Protein AF-A0A384JPS5-F1 (afdb_monomer)

Radius of gyration: 13.03 Å; Cα contacts (8 Å, |Δi|>4): 37; chains: 1; bounding box: 29×25×33 Å

Sequence (61 aa):
MPRSGCDDDISQSVLFQLKALETDVVVIKGDVVKLDDVRVALQRAIKPIAGIVQGVMLLRQ

Secondary structure (DSSP, 8-state):
--SS-S-SHHHHHHHHHHHHTT---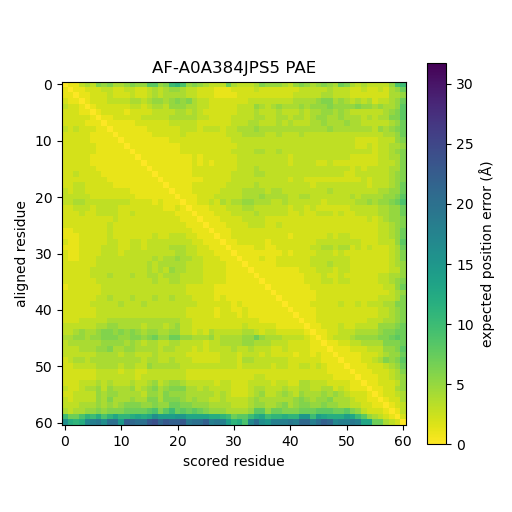----S-TTSHHHHHHHHHT-SS--------------

pLDDT: mean 94.38, std 4.84, range [62.03, 98.06]

Solvent-accessible surface area (backbone atoms only — not comparable to full-atom values): 4156 Å² total; per-residue (Å²): 104,40,73,88,54,57,89,48,72,67,50,44,52,52,52,52,53,41,48,74,69,75,44,91,79,85,89,50,65,33,48,81,87,40,67,67,46,43,51,54,53,64,70,65,51,93,60,88,82,90,76,84,84,87,83,87,83,80,86,85,130

Mean predicted aligned error: 3.12 Å

Organism: Botryotinia fuckeliana (strain B05.10) (NCBI:txid332648)

InterPro domains:
  IPR013968 Polyketide synthase-like, ketoreductase domain [PF08659] (3-60)

Foldseek 3Di:
DAQVWQPDPVSVVVVVVCVVVVHDDDTQHDDPVDPVSVVVVCVPDPDDDPDDDDPDDDDDD

Structure (mmCIF, N/CA/C/O backbone):
data_AF-A0A384JPS5-F1
#
_entry.id   AF-A0A384JPS5-F1
#
loop_
_atom_site.group_PDB
_atom_site.id
_atom_site.type_symbol
_atom_site.label_atom_id
_atom_site.label_alt_id
_atom_site.label_comp_id
_atom_site.label_asym_id
_atom_site.label_entity_id
_atom_site.label_seq_id
_atom_site.pdbx_PDB_ins_code
_atom_site.Cartn_x
_atom_site.Cartn_y
_atom_site.Cartn_z
_atom_site.occupancy
_atom_site.B_iso_or_equiv
_atom_site.auth_seq_id
_atom_site.auth_comp_id
_atom_site.auth_asym_id
_atom_site.auth_atom_id
_atom_site.pdbx_PDB_model_num
ATOM 1 N N . MET A 1 1 ? 0.317 2.031 -3.179 1.00 89.56 1 MET A N 1
ATOM 2 C CA . MET A 1 1 ? 1.412 1.076 -3.441 1.00 89.56 1 MET A CA 1
ATOM 3 C C . MET A 1 1 ? 2.631 1.837 -3.951 1.00 89.56 1 MET A C 1
ATOM 5 O O . MET A 1 1 ? 2.696 2.121 -5.142 1.00 89.56 1 MET A O 1
ATOM 9 N N . PRO A 1 2 ? 3.539 2.271 -3.061 1.00 93.06 2 PRO A N 1
ATOM 10 C CA . PRO A 1 2 ? 4.805 2.885 -3.457 1.00 93.06 2 PRO A CA 1
ATOM 11 C C . PRO A 1 2 ? 5.819 1.829 -3.923 1.00 93.06 2 PRO A C 1
ATOM 13 O O . PRO A 1 2 ? 5.840 0.710 -3.412 1.00 93.06 2 PRO A O 1
ATOM 16 N N . ARG A 1 3 ? 6.725 2.205 -4.836 1.00 93.56 3 ARG A N 1
ATOM 17 C CA . ARG A 1 3 ? 7.810 1.311 -5.290 1.00 93.56 3 ARG A CA 1
ATOM 18 C C . ARG A 1 3 ? 8.865 1.060 -4.215 1.00 93.56 3 ARG A C 1
ATOM 20 O O . ARG A 1 3 ? 9.460 -0.011 -4.198 1.00 93.56 3 ARG A O 1
ATOM 27 N N . SER A 1 4 ? 9.087 2.026 -3.323 1.00 93.50 4 SER A N 1
ATOM 28 C CA . SER A 1 4 ? 10.163 1.969 -2.321 1.00 93.50 4 SER A CA 1
ATOM 29 C C . SER A 1 4 ? 9.695 1.562 -0.925 1.00 93.50 4 SER A C 1
ATOM 31 O O . SER A 1 4 ? 10.506 1.029 -0.176 1.00 93.50 4 SER A O 1
ATOM 33 N N . GLY A 1 5 ? 8.406 1.705 -0.615 1.00 93.25 5 GLY A N 1
ATOM 34 C CA . GLY A 1 5 ? 7.875 1.565 0.743 1.00 93.25 5 GLY A CA 1
ATOM 35 C C . GLY A 1 5 ? 7.415 2.913 1.300 1.00 93.25 5 GLY A C 1
ATOM 36 O O . GLY A 1 5 ? 7.276 3.870 0.539 1.00 93.25 5 GLY A O 1
ATOM 37 N N . CYS A 1 6 ? 7.163 2.951 2.606 1.00 94.75 6 CYS A N 1
ATOM 38 C CA . CYS A 1 6 ? 6.693 4.120 3.360 1.00 94.75 6 CYS A CA 1
ATOM 39 C C . CYS A 1 6 ? 7.559 4.339 4.611 1.00 94.75 6 CYS A C 1
ATOM 41 O O . CYS A 1 6 ? 7.044 4.727 5.652 1.00 94.75 6 CYS A O 1
ATOM 43 N N . ASP A 1 7 ? 8.849 4.012 4.543 1.00 95.12 7 ASP A N 1
ATOM 44 C CA . ASP A 1 7 ? 9.749 4.011 5.706 1.00 95.12 7 ASP A CA 1
ATOM 45 C C . ASP A 1 7 ? 10.306 5.408 6.044 1.00 95.12 7 ASP A C 1
ATOM 47 O O . ASP A 1 7 ? 11.067 5.552 6.994 1.00 95.12 7 ASP A O 1
ATOM 51 N N . ASP A 1 8 ? 9.946 6.437 5.272 1.00 96.12 8 ASP A N 1
ATOM 52 C CA . ASP A 1 8 ? 10.312 7.825 5.546 1.00 96.12 8 ASP A CA 1
ATOM 53 C C . ASP A 1 8 ? 9.479 8.435 6.686 1.00 96.12 8 ASP A C 1
ATOM 55 O O . ASP A 1 8 ? 8.324 8.062 6.911 1.00 96.12 8 ASP A O 1
ATOM 59 N N . ASP A 1 9 ? 10.059 9.421 7.375 1.00 97.38 9 ASP A N 1
ATOM 60 C CA . ASP A 1 9 ? 9.477 10.043 8.571 1.00 97.38 9 ASP A CA 1
ATOM 61 C C . ASP A 1 9 ? 8.070 10.612 8.335 1.00 97.38 9 ASP A C 1
ATOM 63 O O . ASP A 1 9 ? 7.193 10.510 9.197 1.00 97.38 9 ASP A O 1
ATOM 67 N N . ILE A 1 10 ? 7.832 11.195 7.154 1.00 96.94 10 ILE A N 1
ATOM 68 C CA . ILE A 1 10 ? 6.541 11.799 6.810 1.00 96.94 10 ILE A CA 1
ATOM 69 C C . ILE A 1 10 ? 5.491 10.701 6.649 1.00 96.94 10 ILE A C 1
ATOM 71 O O . ILE A 1 10 ? 4.432 10.763 7.278 1.00 96.94 10 ILE A O 1
ATOM 75 N N . SER A 1 11 ? 5.787 9.672 5.852 1.00 96.38 11 SER A N 1
ATOM 76 C CA . SER A 1 11 ? 4.897 8.525 5.680 1.00 96.38 11 SER A CA 1
ATOM 77 C C . SER A 1 11 ? 4.583 7.844 7.013 1.00 96.38 11 SER A C 1
ATOM 79 O O . SER A 1 11 ? 3.418 7.556 7.289 1.00 96.38 11 SER A O 1
ATOM 81 N N . GLN A 1 12 ? 5.584 7.631 7.873 1.00 97.44 12 GLN A N 1
ATOM 82 C CA . GLN A 1 12 ? 5.390 7.026 9.196 1.00 97.44 12 GLN A CA 1
ATOM 83 C C . GLN A 1 12 ? 4.518 7.891 10.114 1.00 97.44 12 GLN A C 1
ATOM 85 O O . GLN A 1 12 ? 3.644 7.363 10.804 1.00 97.44 12 GLN A O 1
ATOM 90 N N . SER A 1 13 ? 4.687 9.216 10.083 1.00 97.88 13 SER A N 1
ATOM 91 C CA . SER A 1 13 ? 3.840 10.150 10.834 1.00 97.88 13 SER A CA 1
ATOM 92 C C . SER A 1 13 ? 2.366 10.051 10.420 1.00 97.88 13 SER A C 1
ATOM 94 O O . SER A 1 13 ? 1.483 9.953 11.275 1.00 97.88 13 SER A O 1
ATOM 96 N N . VAL A 1 14 ? 2.086 9.985 9.114 1.00 97.56 14 VAL A N 1
ATOM 97 C CA . VAL A 1 14 ? 0.716 9.822 8.596 1.00 97.56 14 VAL A CA 1
ATOM 98 C C . VAL A 1 14 ? 0.132 8.462 8.98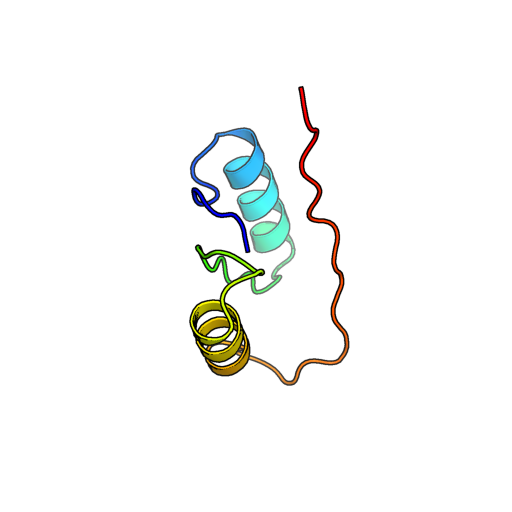9 1.00 97.56 14 VAL A C 1
ATOM 100 O O . VAL A 1 14 ? -1.009 8.390 9.444 1.00 97.56 14 VAL A O 1
ATOM 103 N N . LEU A 1 15 ? 0.907 7.378 8.869 1.00 97.00 15 LEU A N 1
ATOM 104 C CA . LEU A 1 15 ? 0.472 6.040 9.287 1.00 97.00 15 LEU A CA 1
ATOM 105 C C . LEU A 1 15 ? 0.139 5.990 10.784 1.00 97.00 15 LEU A C 1
ATOM 107 O O . LEU A 1 15 ? -0.854 5.371 11.171 1.00 97.00 15 LEU A O 1
ATOM 111 N N . PHE A 1 16 ? 0.926 6.669 11.620 1.00 97.19 16 PHE A N 1
ATOM 112 C CA . PHE A 1 16 ? 0.662 6.785 13.052 1.00 97.19 16 PHE A CA 1
ATOM 113 C C . PHE A 1 16 ? -0.674 7.486 13.332 1.00 97.19 16 PHE A C 1
ATOM 115 O O . PHE A 1 16 ? -1.470 6.992 14.130 1.00 97.19 16 PHE A O 1
ATOM 122 N N . GLN A 1 17 ? -0.958 8.595 12.644 1.00 98.06 17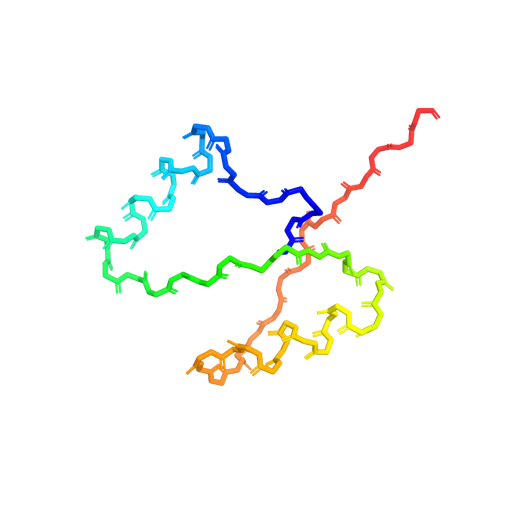 GLN A N 1
ATOM 123 C CA . GLN A 1 17 ? -2.225 9.318 12.789 1.00 98.06 17 GLN A CA 1
ATOM 124 C C . GLN A 1 17 ? -3.426 8.477 12.341 1.00 98.06 17 GLN A C 1
ATOM 126 O O . GLN A 1 17 ? -4.426 8.416 13.051 1.00 98.06 17 GLN A O 1
ATOM 131 N N . LEU A 1 18 ? -3.324 7.773 11.208 1.00 97.50 18 LEU A N 1
ATOM 132 C CA . LEU A 1 18 ? -4.384 6.873 10.735 1.00 97.50 18 LEU A CA 1
ATOM 133 C C . LEU A 1 18 ? -4.661 5.747 11.738 1.00 97.50 18 LEU A C 1
ATOM 135 O O . LEU A 1 18 ? -5.817 5.422 12.004 1.00 97.50 18 LEU A O 1
ATOM 139 N N . LYS A 1 19 ? -3.607 5.199 12.351 1.00 96.56 19 LYS A N 1
ATOM 140 C CA . LYS A 1 19 ? -3.744 4.199 13.411 1.00 96.56 19 LYS A CA 1
ATOM 141 C C . LYS A 1 19 ? -4.420 4.770 14.660 1.00 96.56 19 LYS A C 1
ATOM 143 O O . LYS A 1 19 ? -5.229 4.077 15.269 1.00 96.56 19 LYS A O 1
ATOM 148 N N . ALA A 1 20 ? -4.120 6.015 15.035 1.00 97.69 20 ALA A N 1
ATOM 149 C CA . ALA A 1 20 ? -4.780 6.698 16.151 1.00 97.69 20 ALA A CA 1
ATOM 150 C C . ALA A 1 20 ? -6.282 6.940 15.900 1.00 97.69 20 ALA A C 1
ATOM 152 O O . ALA A 1 20 ? -7.049 7.037 16.850 1.00 97.69 20 ALA A O 1
ATOM 153 N N . LEU A 1 21 ? -6.700 6.987 14.631 1.00 98.00 21 LEU A N 1
ATOM 154 C CA . LEU A 1 21 ? -8.102 7.029 14.200 1.00 98.00 21 LEU A CA 1
ATOM 155 C C . LEU A 1 21 ? -8.725 5.633 14.024 1.00 98.00 21 LEU A C 1
ATOM 157 O O . LEU A 1 21 ? -9.748 5.505 13.354 1.00 98.00 21 LEU A O 1
ATOM 161 N N . GLU A 1 22 ? -8.087 4.584 14.551 1.00 96.75 22 GLU A N 1
ATOM 162 C CA . GLU A 1 22 ? -8.544 3.189 14.455 1.00 96.75 22 GLU A CA 1
ATOM 163 C C . GLU A 1 22 ? -8.763 2.714 13.004 1.00 96.75 22 GLU A C 1
ATOM 165 O O . GLU A 1 22 ? -9.581 1.840 12.717 1.00 96.75 22 GLU A O 1
ATOM 170 N N . THR A 1 23 ? -8.021 3.293 12.055 1.00 95.94 23 THR A N 1
ATOM 171 C CA . THR A 1 23 ? -8.104 2.920 10.641 1.00 95.94 23 THR A CA 1
ATOM 172 C C . THR A 1 23 ? -7.102 1.816 10.316 1.00 95.94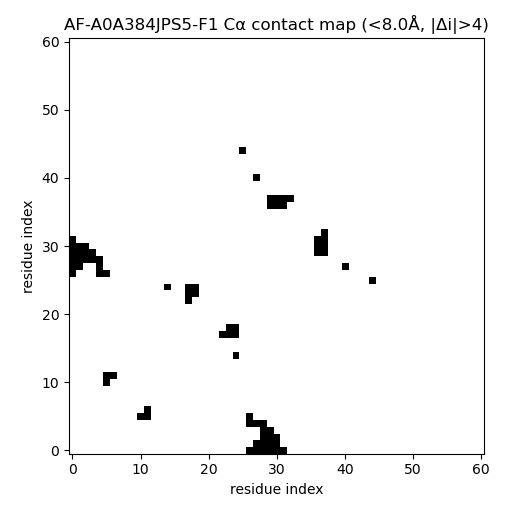 23 THR A C 1
ATOM 174 O O . THR A 1 23 ? -5.894 1.980 10.503 1.00 95.94 23 THR A O 1
ATOM 177 N N . ASP A 1 24 ? -7.589 0.704 9.760 1.00 93.94 24 ASP A N 1
ATOM 178 C CA . ASP A 1 24 ? -6.728 -0.360 9.241 1.00 93.94 24 ASP A CA 1
ATOM 179 C C . ASP A 1 24 ? -6.013 0.098 7.964 1.00 93.94 24 ASP A C 1
ATOM 181 O O . ASP A 1 24 ? -6.642 0.318 6.925 1.00 93.94 24 ASP A O 1
ATOM 185 N N . VAL A 1 25 ? -4.685 0.189 8.019 1.00 93.94 25 VAL A N 1
ATOM 186 C CA . VAL A 1 25 ? -3.858 0.545 6.862 1.00 93.94 25 VAL A CA 1
ATOM 187 C C . VAL A 1 25 ? -2.941 -0.615 6.503 1.00 93.94 25 VAL A C 1
ATOM 189 O O . VAL A 1 25 ? -2.153 -1.081 7.322 1.00 93.94 25 VAL A O 1
ATOM 192 N N . VAL A 1 26 ? -3.007 -1.053 5.245 1.00 93.31 26 VAL A N 1
ATOM 193 C CA . VAL A 1 26 ? -2.103 -2.064 4.689 1.00 93.31 26 VAL A CA 1
ATOM 194 C C . VAL A 1 26 ? -1.194 -1.396 3.667 1.00 93.31 26 VAL A C 1
ATOM 196 O O . VAL A 1 26 ? -1.636 -0.970 2.599 1.00 93.31 26 VAL A O 1
ATOM 199 N N . VAL A 1 27 ? 0.098 -1.316 3.982 1.00 93.88 27 VAL A N 1
ATOM 200 C CA . VAL A 1 27 ? 1.107 -0.818 3.045 1.00 93.88 27 VAL A CA 1
ATOM 201 C C . VAL A 1 27 ? 1.632 -1.984 2.217 1.00 93.88 27 VAL A C 1
ATOM 203 O O . VAL A 1 27 ? 2.200 -2.940 2.739 1.00 93.88 27 VAL A O 1
ATOM 206 N N . ILE A 1 28 ? 1.459 -1.891 0.901 1.00 94.06 28 ILE A N 1
ATOM 207 C CA . ILE A 1 28 ? 1.995 -2.853 -0.063 1.00 94.06 28 ILE A CA 1
ATOM 208 C C . ILE A 1 28 ? 3.017 -2.120 -0.919 1.00 94.06 28 ILE A C 1
ATOM 210 O O . ILE A 1 28 ? 2.690 -1.102 -1.534 1.00 94.06 28 ILE A O 1
ATOM 214 N N . LYS A 1 29 ? 4.250 -2.626 -0.933 1.00 94.88 29 LYS A N 1
ATOM 215 C CA . LYS A 1 29 ? 5.329 -2.163 -1.808 1.00 94.88 29 LYS A CA 1
ATOM 216 C C . LYS A 1 29 ? 5.249 -2.909 -3.138 1.00 94.88 29 LYS A C 1
ATOM 218 O O . LYS A 1 29 ? 5.107 -4.128 -3.132 1.00 94.88 29 LYS A O 1
ATOM 223 N N . GLY A 1 30 ? 5.346 -2.191 -4.251 1.00 95.25 30 GLY A N 1
ATOM 224 C CA . GLY A 1 30 ? 5.248 -2.774 -5.592 1.00 95.25 30 GLY A CA 1
ATOM 225 C C . GLY A 1 30 ? 5.155 -1.717 -6.688 1.00 95.25 30 GLY A C 1
ATOM 226 O O . GLY A 1 30 ? 5.093 -0.516 -6.407 1.00 95.25 30 GLY A O 1
ATOM 227 N N . ASP A 1 31 ? 5.153 -2.158 -7.941 1.00 95.19 31 ASP A N 1
ATOM 228 C CA . ASP A 1 31 ? 4.989 -1.312 -9.120 1.00 95.19 31 ASP A CA 1
ATOM 229 C C . ASP A 1 31 ? 3.601 -1.516 -9.740 1.00 95.19 31 ASP A C 1
ATOM 231 O O . ASP A 1 31 ? 3.262 -2.600 -10.204 1.00 95.19 31 ASP A O 1
ATOM 235 N N . VAL A 1 32 ? 2.791 -0.454 -9.772 1.00 94.19 32 VAL A N 1
ATOM 236 C CA . VAL A 1 3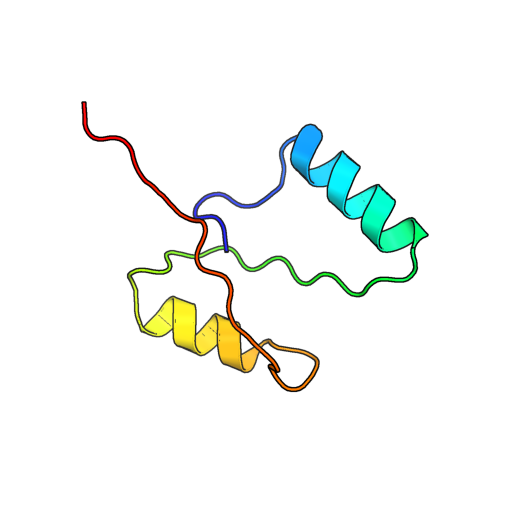2 ? 1.407 -0.495 -10.284 1.00 94.19 32 VAL A CA 1
ATOM 237 C C . VAL A 1 32 ? 1.322 -0.817 -11.779 1.00 94.19 32 VAL A C 1
ATOM 239 O O . VAL A 1 32 ? 0.257 -1.202 -12.250 1.00 94.19 32 VAL A O 1
ATOM 242 N N . VAL A 1 33 ? 2.423 -0.684 -12.526 1.00 95.00 33 VAL A N 1
ATOM 243 C CA . VAL A 1 33 ? 2.485 -1.056 -13.949 1.00 95.00 33 VAL A CA 1
ATOM 244 C C . VAL A 1 33 ? 2.643 -2.574 -14.127 1.00 95.00 33 VAL A C 1
ATOM 246 O O . VAL A 1 33 ? 2.321 -3.111 -15.187 1.00 95.00 33 VAL A O 1
ATOM 249 N N . LYS A 1 34 ? 3.105 -3.299 -13.100 1.00 96.75 34 LYS A N 1
ATOM 250 C CA . LYS A 1 34 ? 3.267 -4.757 -13.143 1.00 96.75 34 LYS A CA 1
ATOM 251 C C . LYS A 1 34 ? 1.981 -5.448 -12.706 1.00 96.75 34 LYS A C 1
ATOM 253 O O . LYS A 1 34 ? 1.557 -5.334 -11.558 1.00 96.75 34 LYS A O 1
ATOM 258 N N . LEU A 1 35 ? 1.391 -6.230 -13.611 1.00 97.38 35 LEU A N 1
ATOM 259 C CA . LEU A 1 35 ? 0.134 -6.940 -13.354 1.00 97.38 35 LEU A CA 1
ATOM 260 C C . LEU A 1 35 ? 0.212 -7.861 -12.127 1.00 97.38 35 LEU A C 1
ATOM 262 O O . LEU A 1 35 ? -0.751 -7.949 -11.366 1.00 97.38 35 LEU A O 1
ATOM 266 N N . ASP A 1 36 ? 1.345 -8.532 -11.924 1.00 97.62 36 ASP A N 1
ATOM 267 C CA . ASP A 1 36 ? 1.513 -9.456 -10.801 1.00 97.62 36 ASP A CA 1
ATOM 268 C C . ASP A 1 36 ? 1.529 -8.729 -9.451 1.00 97.62 36 ASP A C 1
ATOM 270 O O . ASP A 1 36 ? 0.864 -9.179 -8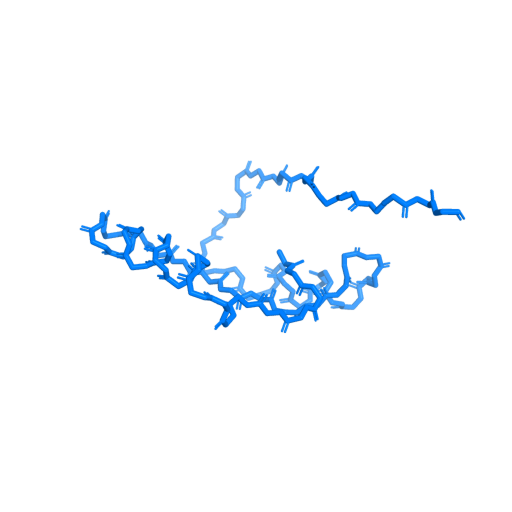.517 1.00 97.62 36 ASP A O 1
ATOM 274 N N . ASP A 1 37 ? 2.174 -7.561 -9.367 1.00 96.81 37 ASP A N 1
ATOM 275 C CA . ASP A 1 37 ? 2.174 -6.734 -8.154 1.00 96.81 37 ASP A CA 1
ATOM 276 C C . ASP A 1 37 ? 0.753 -6.247 -7.832 1.00 96.81 37 ASP A C 1
ATOM 278 O O . ASP A 1 37 ? 0.315 -6.299 -6.680 1.00 96.81 37 ASP A O 1
ATOM 282 N N . VAL A 1 38 ? -0.011 -5.839 -8.853 1.00 96.44 38 VAL A N 1
ATOM 283 C CA . VAL A 1 38 ? -1.418 -5.441 -8.687 1.00 96.44 38 VAL A CA 1
ATOM 284 C C . VAL A 1 38 ? -2.274 -6.624 -8.232 1.00 96.44 38 VAL A C 1
ATOM 286 O O . VAL A 1 38 ? -3.078 -6.476 -7.313 1.00 96.44 38 VAL A O 1
ATOM 289 N N . ARG A 1 39 ? -2.088 -7.816 -8.811 1.00 96.94 39 ARG A N 1
ATOM 290 C CA . ARG A 1 39 ? -2.824 -9.023 -8.406 1.00 96.94 39 ARG A CA 1
ATOM 291 C C . ARG A 1 39 ? -2.564 -9.363 -6.940 1.00 96.94 39 ARG A C 1
ATOM 293 O O . ARG A 1 39 ? -3.517 -9.596 -6.200 1.00 96.94 39 ARG A O 1
ATOM 300 N N . VAL A 1 40 ? -1.303 -9.332 -6.511 1.00 95.19 40 VAL A N 1
ATOM 301 C CA . VAL A 1 40 ? -0.924 -9.541 -5.107 1.00 95.19 40 VAL A CA 1
ATOM 302 C C . VAL A 1 40 ? -1.551 -8.473 -4.210 1.00 95.19 40 VAL A C 1
ATOM 304 O O . VAL A 1 40 ? -2.052 -8.799 -3.135 1.00 95.19 40 VAL A O 1
ATOM 307 N N . ALA A 1 41 ? -1.571 -7.210 -4.643 1.00 94.56 41 ALA A N 1
ATOM 308 C CA . ALA A 1 41 ? -2.166 -6.128 -3.867 1.00 94.56 41 ALA A CA 1
ATOM 309 C C . ALA A 1 41 ? -3.673 -6.319 -3.647 1.00 94.56 41 ALA A C 1
ATOM 311 O O . ALA A 1 41 ? -4.149 -6.174 -2.522 1.00 94.56 41 ALA A O 1
ATOM 312 N N . LEU A 1 42 ? -4.409 -6.703 -4.694 1.00 94.94 42 LEU A N 1
ATOM 313 C CA . LEU A 1 42 ? -5.846 -6.976 -4.609 1.00 94.94 42 LEU A CA 1
ATOM 314 C C . LEU A 1 42 ? -6.146 -8.200 -3.732 1.00 94.94 42 LEU A C 1
ATOM 316 O O . LEU A 1 42 ? -7.106 -8.183 -2.969 1.00 94.94 42 LEU A O 1
ATOM 320 N N . GLN A 1 43 ? -5.311 -9.241 -3.788 1.00 94.88 43 GLN A N 1
ATOM 321 C CA . GLN A 1 43 ? -5.459 -10.443 -2.956 1.00 94.88 43 GLN A CA 1
ATOM 322 C C . GLN A 1 43 ? -5.169 -10.197 -1.471 1.00 94.88 43 GLN A C 1
ATOM 324 O O . GLN A 1 43 ? -5.704 -10.897 -0.618 1.00 94.88 43 GLN A O 1
ATOM 329 N N . ARG A 1 44 ? -4.322 -9.214 -1.149 1.00 93.94 44 ARG A N 1
ATOM 330 C CA . ARG A 1 44 ? -3.984 -8.839 0.233 1.00 93.94 44 ARG A CA 1
ATOM 331 C C . ARG A 1 44 ? -4.989 -7.877 0.871 1.00 93.94 44 ARG A C 1
ATOM 333 O O . ARG A 1 44 ? -4.798 -7.493 2.024 1.00 93.94 44 ARG A O 1
ATOM 340 N N . ALA A 1 45 ? -6.030 -7.466 0.149 1.00 90.88 45 ALA A N 1
ATOM 341 C CA . ALA A 1 45 ? -7.069 -6.613 0.702 1.00 90.88 45 ALA A CA 1
ATOM 342 C C . ALA A 1 45 ? -7.808 -7.337 1.841 1.00 90.88 45 ALA A C 1
ATOM 344 O O . ALA A 1 45 ? -8.374 -8.410 1.656 1.00 90.88 45 ALA A O 1
ATOM 345 N N . ILE A 1 46 ? -7.816 -6.726 3.026 1.00 92.00 46 ILE A N 1
ATOM 346 C CA . ILE A 1 46 ? -8.466 -7.273 4.230 1.00 92.00 46 ILE A CA 1
ATOM 347 C C . ILE A 1 46 ? -9.995 -7.110 4.226 1.00 92.00 46 ILE A C 1
ATOM 349 O O . ILE A 1 46 ? -10.688 -7.739 5.021 1.00 92.00 46 ILE A O 1
ATOM 353 N N . LYS A 1 47 ? -10.527 -6.247 3.352 1.00 92.88 47 LYS A N 1
ATOM 354 C CA . LYS A 1 47 ? -11.954 -5.922 3.206 1.00 92.88 47 LYS A CA 1
ATOM 355 C C . LYS A 1 47 ? -12.294 -5.812 1.708 1.00 92.88 47 LYS A C 1
ATOM 357 O O . LYS A 1 47 ? -11.391 -5.502 0.924 1.00 92.88 47 LYS A O 1
ATOM 362 N N . PRO A 1 48 ? -13.556 -6.036 1.287 1.00 95.25 48 PRO A N 1
ATOM 363 C CA . PRO A 1 48 ? -13.967 -5.847 -0.104 1.00 95.25 48 PRO A CA 1
ATOM 364 C C . PRO A 1 48 ? -13.648 -4.438 -0.618 1.00 95.25 48 PRO A C 1
ATOM 366 O O . PRO A 1 48 ? -1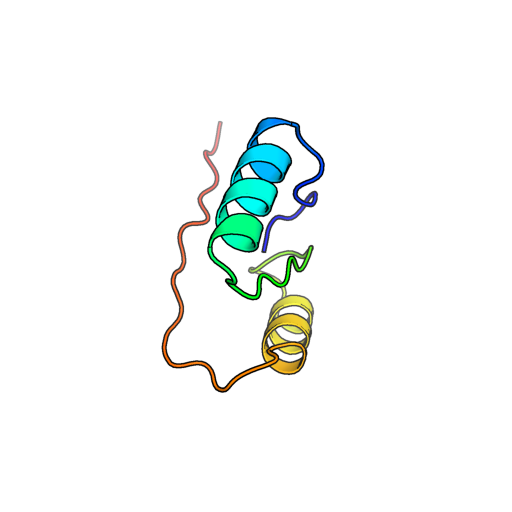3.854 -3.445 0.081 1.00 95.25 48 PRO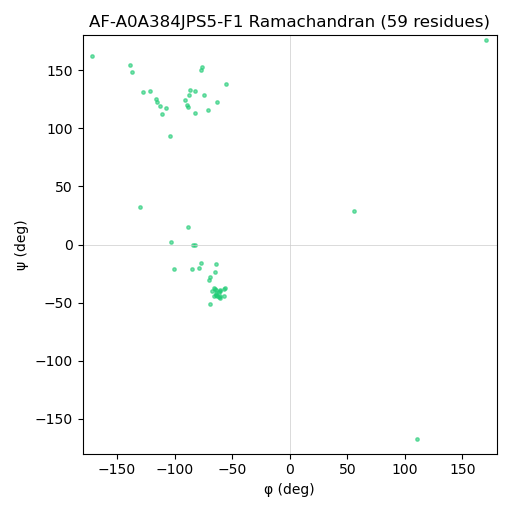 A O 1
ATOM 369 N N . ILE A 1 49 ? -13.150 -4.350 -1.850 1.00 95.12 49 ILE A N 1
ATOM 370 C CA . ILE A 1 49 ? -12.704 -3.088 -2.448 1.00 95.12 49 ILE A CA 1
ATOM 371 C C . ILE A 1 49 ? -13.916 -2.345 -3.014 1.00 95.12 49 ILE A C 1
ATOM 373 O O . ILE A 1 49 ? -14.513 -2.785 -3.992 1.00 95.12 49 ILE A O 1
ATOM 377 N N . ALA A 1 50 ? -14.257 -1.203 -2.415 1.00 97.56 50 ALA A N 1
ATOM 378 C CA . ALA A 1 50 ? -15.352 -0.346 -2.880 1.00 97.56 50 ALA A CA 1
ATOM 379 C C . ALA A 1 50 ? -14.932 0.638 -3.989 1.00 97.56 50 ALA A C 1
ATOM 381 O O . ALA A 1 50 ? -15.774 1.141 -4.726 1.00 97.56 50 ALA A O 1
ATOM 382 N N . GLY A 1 51 ? -13.634 0.925 -4.114 1.00 96.94 51 GLY A N 1
ATOM 383 C CA . GLY A 1 51 ? -13.110 1.864 -5.099 1.00 96.94 51 GLY A CA 1
ATOM 384 C C . GLY A 1 51 ? -11.586 1.858 -5.155 1.00 96.94 51 GLY A C 1
ATOM 385 O O . GLY A 1 51 ? -10.919 1.370 -4.242 1.00 96.94 51 GLY A O 1
ATOM 386 N N . ILE A 1 52 ? -11.038 2.393 -6.245 1.00 95.69 52 ILE A N 1
ATOM 387 C CA . ILE A 1 52 ? -9.596 2.476 -6.497 1.00 95.69 52 ILE A CA 1
ATOM 388 C C . ILE A 1 52 ? -9.249 3.925 -6.835 1.00 95.69 52 ILE A C 1
ATOM 390 O O . ILE A 1 52 ? -9.880 4.531 -7.697 1.00 95.69 52 ILE A O 1
ATOM 394 N N . VAL A 1 53 ? -8.219 4.465 -6.178 1.00 95.69 53 VAL A N 1
ATOM 395 C CA . VAL A 1 53 ? -7.676 5.800 -6.459 1.00 95.69 53 VAL A CA 1
ATOM 396 C C . VAL A 1 53 ? -6.268 5.657 -7.033 1.00 95.69 53 VAL A C 1
ATOM 398 O O . VAL A 1 53 ? -5.372 5.132 -6.370 1.00 95.69 53 VAL A O 1
ATOM 401 N N . GLN A 1 54 ? -6.055 6.142 -8.260 1.00 94.12 54 GLN A N 1
ATOM 402 C CA . GLN A 1 54 ? -4.749 6.140 -8.925 1.00 94.12 54 GLN A CA 1
ATOM 403 C C . GLN A 1 54 ? -4.134 7.546 -8.903 1.00 94.12 54 GLN A C 1
ATOM 405 O O . GLN A 1 54 ? -4.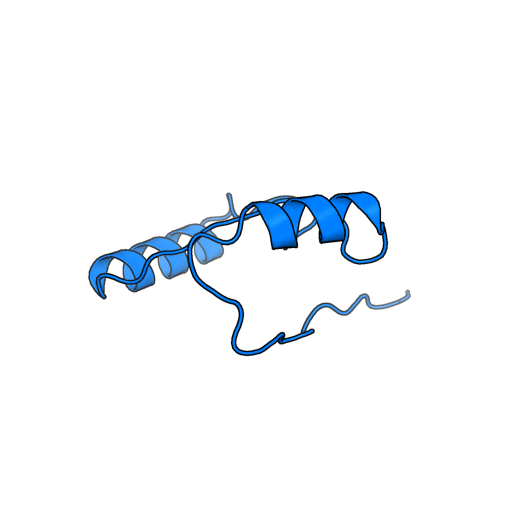386 8.356 -9.787 1.00 94.12 54 GLN A O 1
ATOM 410 N N . GLY A 1 55 ? -3.311 7.821 -7.887 1.00 92.44 55 GLY A N 1
ATOM 411 C CA . GLY A 1 55 ? -2.598 9.099 -7.733 1.00 92.44 55 GLY A CA 1
ATOM 412 C C . GLY A 1 55 ? -1.110 9.062 -8.101 1.00 92.44 55 GLY A C 1
ATOM 413 O O . GLY A 1 55 ? -0.412 10.054 -7.925 1.00 92.44 55 GLY A O 1
ATOM 414 N N . VAL A 1 56 ? -0.591 7.919 -8.560 1.00 91.69 56 VAL A N 1
ATOM 415 C CA . VAL A 1 56 ? 0.834 7.785 -8.903 1.00 91.69 56 VAL A CA 1
ATOM 416 C C . VAL A 1 56 ? 1.122 8.499 -10.223 1.00 91.69 56 VAL A C 1
ATOM 418 O O . VAL A 1 56 ? 0.478 8.225 -11.233 1.00 91.69 56 VAL A O 1
ATOM 421 N N . MET A 1 57 ? 2.138 9.360 -10.222 1.00 92.06 57 MET A N 1
ATOM 422 C CA . MET A 1 57 ? 2.654 10.059 -11.397 1.00 92.06 57 MET A CA 1
ATOM 423 C C . MET A 1 57 ? 4.186 10.045 -11.366 1.00 92.06 57 MET A C 1
ATOM 425 O O . MET A 1 57 ? 4.795 10.066 -10.297 1.00 92.06 57 MET A O 1
ATOM 429 N N . LEU A 1 58 ? 4.814 10.016 -12.541 1.00 89.62 58 LEU A N 1
ATOM 430 C CA . LEU A 1 58 ? 6.253 10.208 -12.702 1.00 89.62 58 LEU A CA 1
ATOM 431 C C . LEU A 1 58 ? 6.491 11.405 -13.617 1.00 89.62 58 LEU A C 1
ATOM 433 O O . LEU A 1 58 ? 5.890 11.500 -14.686 1.00 89.62 58 LEU A O 1
ATOM 437 N N . LEU A 1 59 ? 7.381 12.301 -13.200 1.00 92.50 59 LEU A N 1
ATOM 438 C CA . LEU A 1 59 ? 7.868 13.380 -14.049 1.00 92.50 59 LEU A CA 1
ATOM 439 C C . LEU A 1 59 ? 8.988 12.830 -14.934 1.00 92.50 59 LEU A C 1
ATOM 441 O O . LEU A 1 59 ? 9.884 12.138 -14.448 1.00 92.50 59 LEU A O 1
ATOM 445 N N . ARG A 1 60 ? 8.921 13.115 -16.234 1.00 84.62 60 ARG A N 1
ATOM 446 C CA . ARG A 1 60 ? 10.037 12.881 -17.153 1.00 84.62 60 ARG A CA 1
ATOM 447 C C . ARG A 1 60 ? 10.926 14.119 -17.134 1.00 84.62 60 ARG A C 1
ATOM 449 O O . ARG A 1 60 ? 10.401 15.224 -17.258 1.00 84.62 60 ARG A O 1
ATOM 456 N N . GLN A 1 61 ? 12.223 13.912 -16.933 1.00 62.03 61 GLN A N 1
ATOM 457 C CA . GLN A 1 61 ? 13.249 14.919 -17.203 1.00 62.03 61 GLN A CA 1
ATOM 458 C C . GLN A 1 61 ? 13.728 14.770 -18.642 1.00 62.03 61 GLN A C 1
ATOM 460 O O . GLN A 1 61 ? 13.752 13.610 -19.119 1.00 62.03 61 GLN A O 1
#